Protein AF-A0A0R0AZ43-F1 (afdb_monomer)

pLDDT: mean 87.91, std 17.76, range [43.94, 98.75]

Sequence (66 aa):
MDANQIIDALGGTFAVARLCKVKPPSVSEWRRNNEIPNARLQFLRLARPDAFEGPPAAGQGVADAA

Nearest PDB structures (foldseek):
  5w8y-assembly1_A  TM=7.254E-01  e=3.622E-02  Xylella fastidiosa subsp. sandyi Ann-1
  6on0-assembly1_B  TM=7.970E-01  e=1.433E-01  Ravinvirus N15
  3bd1-assembly1_A-1  TM=8.057E-01  e=1.988E-01  Xylella fastidiosa subsp. sandyi Ann-1
  2o38-assembly1_A  TM=4.599E-01  e=2.395E+00  Rhodopseudomonas palustris CGA009

Solvent-accessible surface area (backbone atoms only — not comparable to full-atom values): 4036 Å² total; per-residue (Å²): 133,59,30,52,60,39,36,50,60,56,63,26,50,63,45,45,12,62,75,70,72,50,58,46,67,60,42,52,47,21,45,76,69,52,45,66,59,66,75,56,48,58,49,43,49,72,76,42,48,72,48,72,52,68,79,77,74,87,77,78,76,95,80,84,87,132

Mean predicted aligned error: 7.37 Å

Organism: NCBI:txid676599

Secondary structure (DSSP, 8-state):
--HHHHHHHTTHHHHHHHHHTS-HHHHHHHHHTT---HHHHHHHHHH-GGGTSPPP-S--------

Radius of gyration: 15.32 Å; Cα contacts (8 Å, |Δi|>4): 45; chains: 1; bounding box: 40×24×42 Å

Foldseek 3Di:
DFLQLLQVLCVHQVSLCVQVVHDSVVSVVCNVVRHDPPVSVVVCCVVCVVSVPPDPPPDPDPPDDD

InterPro domains:
  IPR010982 Lambda repressor-like, DNA-binding domain superfamily [G3DSA:1.10.260.40] (1-53)
  IPR010982 Lambda repressor-like, DNA-binding domain superfamily [SSF47413] (1-53)

Structure (mmCIF, N/CA/C/O backbone):
data_AF-A0A0R0AZ43-F1
#
_entry.id   AF-A0A0R0AZ43-F1
#
loop_
_atom_site.group_PDB
_atom_site.id
_atom_site.type_symbol
_atom_site.label_atom_id
_atom_site.label_alt_id
_atom_site.label_comp_id
_atom_site.label_asym_id
_atom_site.label_entity_id
_atom_site.label_seq_id
_atom_site.pdbx_PDB_ins_code
_atom_site.Cartn_x
_atom_site.Cartn_y
_atom_site.Cartn_z
_atom_site.occupancy
_atom_site.B_iso_or_equiv
_atom_site.aut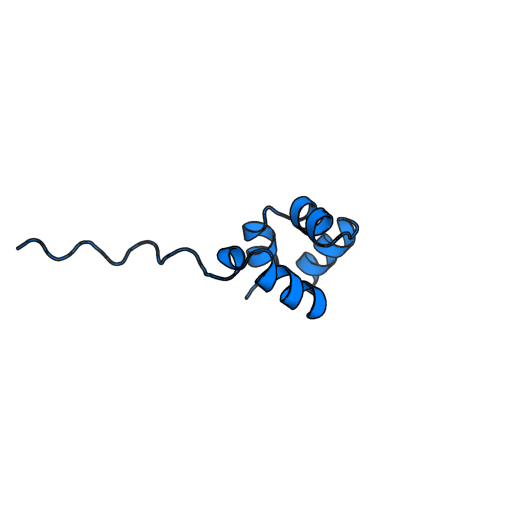h_seq_id
_atom_site.auth_comp_id
_atom_site.auth_asym_id
_atom_site.auth_atom_id
_atom_site.pdbx_PDB_model_num
ATOM 1 N N . MET A 1 1 ? -11.171 10.448 -1.290 1.00 72.19 1 MET A N 1
ATOM 2 C CA . MET A 1 1 ? -10.534 9.892 -0.080 1.00 72.19 1 MET A CA 1
ATOM 3 C C . MET A 1 1 ? -9.046 9.860 -0.359 1.00 72.19 1 MET A C 1
ATOM 5 O O . MET A 1 1 ? -8.683 9.454 -1.457 1.00 72.19 1 MET A O 1
ATOM 9 N N . ASP A 1 2 ? -8.230 10.388 0.544 1.00 92.44 2 ASP A N 1
ATOM 10 C CA . ASP A 1 2 ? -6.789 10.540 0.329 1.00 92.44 2 ASP A CA 1
ATOM 11 C C . ASP A 1 2 ? -6.083 9.170 0.330 1.00 92.44 2 ASP A C 1
ATOM 13 O O . ASP A 1 2 ? -6.404 8.299 1.149 1.00 92.44 2 ASP A O 1
ATOM 17 N N . ALA A 1 3 ? -5.143 8.954 -0.596 1.00 96.00 3 ALA A N 1
ATOM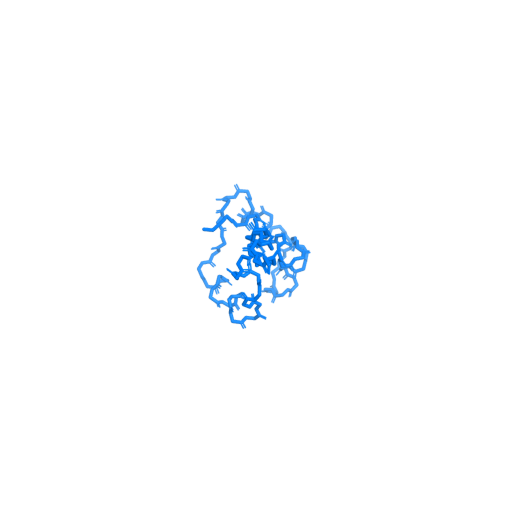 18 C CA . ALA A 1 3 ? -4.448 7.675 -0.722 1.00 96.00 3 ALA A CA 1
ATOM 19 C C . ALA A 1 3 ? -3.589 7.370 0.509 1.00 96.00 3 ALA A C 1
ATOM 21 O O . ALA A 1 3 ? -3.520 6.215 0.932 1.00 96.00 3 ALA A O 1
ATOM 22 N N . ASN A 1 4 ? -2.961 8.384 1.107 1.00 97.56 4 ASN A N 1
ATOM 23 C CA . ASN A 1 4 ? -2.164 8.216 2.316 1.00 97.56 4 ASN A CA 1
ATOM 24 C C . ASN A 1 4 ? -3.048 7.785 3.484 1.00 97.56 4 ASN A C 1
ATOM 26 O O . ASN A 1 4 ? -2.715 6.800 4.132 1.00 97.56 4 ASN A O 1
ATOM 30 N N . GLN A 1 5 ? -4.208 8.425 3.673 1.00 96.19 5 GLN A N 1
ATOM 31 C CA . GLN A 1 5 ? -5.160 8.047 4.727 1.00 96.19 5 GLN A CA 1
ATOM 32 C C . GLN A 1 5 ? -5.616 6.588 4.601 1.00 96.19 5 GLN A C 1
ATOM 34 O O . GLN A 1 5 ? -5.596 5.849 5.583 1.00 96.19 5 GLN A O 1
ATOM 39 N N . ILE A 1 6 ? -5.976 6.153 3.388 1.00 96.12 6 ILE A N 1
ATOM 40 C CA . ILE A 1 6 ? -6.357 4.755 3.133 1.00 96.12 6 I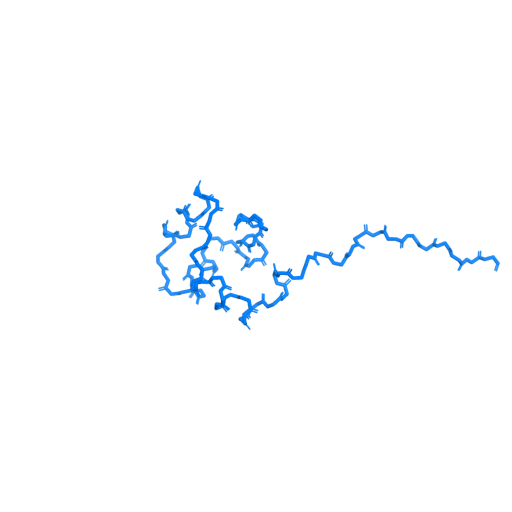LE A CA 1
ATOM 41 C C . ILE A 1 6 ? -5.181 3.818 3.433 1.00 96.12 6 ILE A C 1
ATOM 43 O O . ILE A 1 6 ? -5.348 2.794 4.091 1.00 96.12 6 ILE A O 1
ATOM 47 N N . ILE A 1 7 ? -3.976 4.153 2.963 1.00 97.62 7 ILE A N 1
ATOM 48 C CA . ILE A 1 7 ? -2.790 3.315 3.175 1.00 97.62 7 ILE A CA 1
ATOM 49 C C . ILE A 1 7 ? -2.440 3.228 4.665 1.00 97.62 7 ILE A C 1
ATOM 51 O O . ILE A 1 7 ? -2.077 2.147 5.123 1.00 97.62 7 ILE A O 1
ATOM 55 N N . ASP A 1 8 ? -2.568 4.316 5.424 1.00 97.50 8 ASP A N 1
ATOM 56 C CA . ASP A 1 8 ? -2.359 4.334 6.875 1.00 97.50 8 ASP A CA 1
ATOM 57 C C . ASP A 1 8 ? -3.398 3.478 7.609 1.00 97.50 8 ASP A C 1
ATOM 59 O O . ASP A 1 8 ? -3.016 2.616 8.402 1.00 97.50 8 ASP A O 1
ATOM 63 N N . ALA A 1 9 ? -4.684 3.609 7.269 1.00 96.00 9 ALA A N 1
ATOM 64 C CA . ALA A 1 9 ? -5.758 2.786 7.838 1.00 96.00 9 ALA A CA 1
ATOM 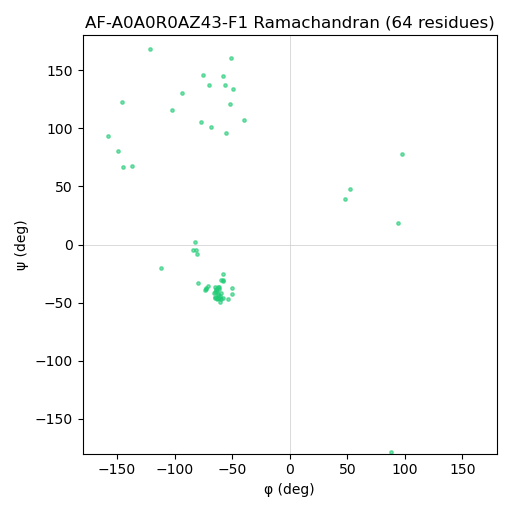65 C C . ALA A 1 9 ? -5.565 1.279 7.563 1.00 96.00 9 ALA A C 1
ATOM 67 O O . ALA A 1 9 ? -5.927 0.423 8.370 1.00 96.00 9 ALA A O 1
ATOM 68 N N . LEU A 1 10 ? -4.930 0.940 6.440 1.00 96.56 10 LEU A N 1
ATOM 69 C CA . LEU A 1 10 ? -4.597 -0.435 6.062 1.00 96.56 10 LEU A CA 1
ATOM 70 C C . LEU A 1 10 ? -3.307 -0.973 6.714 1.00 96.56 10 LEU A C 1
ATOM 72 O O . LEU A 1 10 ? -2.924 -2.116 6.446 1.00 96.56 10 LEU A O 1
ATOM 76 N N . GLY A 1 11 ? -2.641 -0.191 7.569 1.00 97.00 11 GLY A N 1
ATOM 77 C CA . GLY A 1 11 ? -1.416 -0.589 8.275 1.00 97.00 11 GLY A CA 1
ATOM 78 C C . GLY A 1 11 ? -0.116 -0.187 7.571 1.00 97.00 11 GLY A C 1
ATOM 79 O O . GLY A 1 11 ? 0.946 -0.746 7.850 1.00 97.00 11 GLY A O 1
ATOM 80 N N . GLY A 1 12 ? -0.182 0.763 6.640 1.00 98.12 12 GLY A N 1
ATOM 81 C CA . GLY A 1 12 ? 0.975 1.378 6.000 1.00 98.12 12 GLY A CA 1
ATOM 82 C C . GLY A 1 12 ? 1.498 0.652 4.755 1.00 98.12 12 GLY A C 1
ATOM 83 O O . GLY A 1 12 ? 0.983 -0.372 4.299 1.00 98.12 12 GLY A O 1
ATOM 84 N N . THR A 1 13 ? 2.573 1.206 4.186 1.00 98.69 13 THR A N 1
ATOM 85 C CA . THR A 1 13 ? 3.126 0.833 2.870 1.00 98.69 13 THR A CA 1
ATOM 86 C C . THR A 1 13 ? 3.418 -0.663 2.728 1.00 98.69 13 THR A C 1
ATOM 88 O O . THR A 1 13 ? 3.035 -1.277 1.733 1.00 98.69 13 THR A O 1
ATOM 91 N N . PHE A 1 14 ? 4.072 -1.277 3.717 1.00 98.69 14 PHE A N 1
ATOM 92 C CA . PHE A 1 14 ? 4.445 -2.696 3.655 1.00 98.69 14 PHE A CA 1
ATOM 93 C C . PHE A 1 14 ? 3.242 -3.633 3.811 1.00 98.69 14 PHE A C 1
ATOM 95 O O . PHE A 1 14 ? 3.175 -4.656 3.125 1.00 98.69 14 PHE A O 1
ATOM 102 N N . ALA A 1 15 ? 2.277 -3.280 4.667 1.00 98.44 15 ALA A N 1
ATOM 103 C CA . ALA A 1 15 ? 1.056 -4.061 4.847 1.00 98.44 15 ALA A CA 1
ATOM 104 C C . ALA A 1 15 ? 0.237 -4.093 3.550 1.00 98.44 15 ALA A C 1
ATOM 106 O O . ALA A 1 15 ? -0.129 -5.173 3.076 1.00 98.44 15 ALA A O 1
ATOM 107 N N . VAL A 1 16 ? 0.049 -2.927 2.925 1.00 98.56 16 VAL A N 1
ATOM 108 C CA . VAL A 1 16 ? -0.646 -2.798 1.637 1.00 98.56 16 VAL A CA 1
ATOM 109 C C . VAL A 1 16 ? 0.115 -3.503 0.514 1.00 98.56 16 VAL A C 1
ATOM 111 O O . VAL A 1 16 ? -0.501 -4.195 -0.296 1.00 98.56 16 VAL A O 1
ATOM 114 N N . ALA A 1 17 ? 1.447 -3.401 0.471 1.00 98.75 17 ALA A N 1
ATOM 115 C CA . ALA A 1 17 ? 2.257 -4.086 -0.537 1.00 98.75 17 ALA A CA 1
ATOM 116 C C . ALA A 1 17 ? 2.087 -5.612 -0.462 1.00 98.75 17 ALA A C 1
ATOM 118 O O . ALA A 1 17 ? 1.860 -6.263 -1.486 1.00 98.75 17 ALA A O 1
ATOM 119 N N . ARG A 1 18 ? 2.108 -6.172 0.756 1.00 98.62 18 ARG A N 1
ATOM 120 C CA . ARG A 1 18 ? 1.855 -7.597 1.005 1.00 98.62 18 ARG A CA 1
ATOM 121 C C . ARG A 1 18 ? 0.435 -7.999 0.604 1.00 98.62 18 ARG A C 1
ATOM 123 O O . ARG A 1 18 ? 0.271 -9.005 -0.083 1.00 98.62 18 ARG A O 1
ATOM 130 N N . LEU A 1 19 ? -0.569 -7.206 0.983 1.00 98.00 19 LEU A N 1
ATOM 131 C CA . LEU A 1 19 ? -1.979 -7.468 0.675 1.00 98.00 19 LEU A CA 1
ATOM 132 C C . LEU A 1 19 ? -2.243 -7.470 -0.839 1.00 98.00 19 LEU A C 1
ATOM 134 O O . LEU A 1 19 ? -2.897 -8.369 -1.362 1.00 98.00 19 LEU A O 1
ATOM 138 N N . CYS A 1 20 ? -1.674 -6.502 -1.558 1.00 98.06 20 CYS A N 1
ATOM 139 C CA . CYS A 1 20 ? -1.822 -6.357 -3.007 1.00 98.06 20 CYS A CA 1
ATOM 140 C C . CYS A 1 20 ? -0.846 -7.220 -3.825 1.00 98.06 20 CYS A C 1
ATOM 142 O O . CYS A 1 20 ? -0.946 -7.231 -5.056 1.00 98.06 20 CYS A O 1
ATOM 144 N N . LYS A 1 21 ? 0.091 -7.926 -3.178 1.00 98.19 21 LYS A N 1
ATOM 145 C CA . LYS A 1 21 ? 1.178 -8.683 -3.824 1.00 98.19 21 LYS A CA 1
ATOM 146 C C . LYS A 1 21 ? 1.982 -7.832 -4.819 1.00 98.19 21 LYS A C 1
ATOM 148 O O . LYS A 1 21 ? 2.228 -8.236 -5.953 1.00 98.19 21 LYS A O 1
ATOM 153 N N . VAL A 1 22 ? 2.373 -6.633 -4.394 1.00 98.50 22 VAL A N 1
ATOM 154 C CA . VAL A 1 22 ? 3.246 -5.717 -5.148 1.00 98.50 22 VAL A CA 1
ATOM 155 C C . VAL A 1 22 ? 4.497 -5.399 -4.337 1.00 98.50 22 VAL A C 1
ATOM 157 O O . VAL A 1 22 ? 4.571 -5.692 -3.144 1.00 98.50 22 VAL A O 1
ATOM 160 N N . LYS A 1 23 ? 5.500 -4.787 -4.967 1.00 98.69 23 LYS A N 1
ATOM 161 C CA . LYS A 1 23 ? 6.688 -4.330 -4.239 1.00 98.69 23 LYS A CA 1
ATOM 162 C C . LYS A 1 23 ? 6.348 -3.058 -3.436 1.00 98.69 23 LYS A C 1
ATOM 164 O O . LYS A 1 23 ? 5.592 -2.228 -3.944 1.00 98.69 23 LYS A O 1
ATOM 169 N N . PRO A 1 24 ? 6.935 -2.842 -2.242 1.00 98.75 24 PRO A N 1
ATOM 170 C CA . PRO A 1 24 ? 6.717 -1.623 -1.457 1.00 98.75 24 PRO A CA 1
ATOM 171 C C . PRO A 1 24 ? 6.897 -0.300 -2.228 1.00 98.75 24 PRO A C 1
ATOM 173 O O . PRO A 1 24 ? 6.068 0.586 -2.031 1.00 98.75 24 PRO A O 1
ATOM 176 N N . PRO A 1 25 ? 7.864 -0.156 -3.165 1.00 98.75 25 PRO A N 1
ATOM 177 C CA . PRO A 1 25 ? 7.990 1.059 -3.972 1.00 98.75 25 PRO A CA 1
ATOM 178 C C . PRO A 1 25 ? 6.750 1.416 -4.797 1.00 98.75 25 PRO A C 1
ATOM 180 O O . PRO A 1 25 ? 6.491 2.599 -4.977 1.00 98.75 25 PRO A O 1
ATOM 183 N N . SER A 1 26 ? 5.951 0.436 -5.243 1.00 98.75 26 SER A N 1
ATOM 184 C CA . SER A 1 26 ? 4.683 0.719 -5.930 1.00 98.75 26 SER A CA 1
ATOM 185 C C . SER A 1 26 ? 3.715 1.459 -5.008 1.00 98.75 26 SER A C 1
ATOM 187 O O . SER A 1 26 ? 3.102 2.434 -5.413 1.00 98.75 26 SER A O 1
ATOM 189 N N . VAL A 1 27 ? 3.620 1.046 -3.742 1.00 98.69 27 VAL A N 1
ATOM 190 C CA . VAL A 1 27 ? 2.751 1.711 -2.761 1.00 98.69 27 VAL A CA 1
ATOM 191 C C . VAL A 1 27 ? 3.308 3.083 -2.368 1.00 98.69 27 VAL A C 1
ATOM 193 O O . VAL A 1 27 ? 2.543 4.029 -2.198 1.00 98.69 27 VAL A O 1
ATOM 196 N N . SER A 1 28 ? 4.634 3.230 -2.280 1.00 98.62 28 SER A N 1
ATOM 197 C CA . SER A 1 28 ? 5.268 4.544 -2.091 1.00 98.62 28 SER A CA 1
ATOM 198 C C . SER A 1 28 ? 4.982 5.502 -3.252 1.00 98.62 28 SER A C 1
ATOM 200 O O . SER A 1 28 ? 4.783 6.693 -3.028 1.00 98.62 28 SER A O 1
ATOM 202 N N . GLU A 1 29 ? 4.932 4.999 -4.485 1.00 98.75 29 GLU A N 1
ATOM 203 C CA . GLU A 1 29 ? 4.530 5.788 -5.649 1.00 98.75 29 GLU A CA 1
ATOM 204 C C . GLU A 1 29 ? 3.059 6.208 -5.567 1.00 98.75 29 GLU A C 1
ATOM 206 O O . GLU A 1 29 ? 2.760 7.373 -5.808 1.00 98.75 29 GLU A O 1
ATOM 211 N N . TRP A 1 30 ? 2.158 5.321 -5.131 1.00 98.50 30 TRP A N 1
ATOM 212 C CA . TRP A 1 30 ? 0.747 5.669 -4.907 1.00 98.50 30 TRP A CA 1
ATOM 213 C C . TRP A 1 30 ? 0.591 6.786 -3.876 1.00 98.50 30 TRP A C 1
ATOM 215 O O . TRP A 1 30 ? -0.179 7.717 -4.085 1.00 98.50 30 TRP A O 1
ATOM 225 N N . ARG A 1 31 ? 1.365 6.733 -2.784 1.00 98.25 31 ARG A N 1
ATOM 226 C CA . ARG A 1 31 ? 1.416 7.810 -1.783 1.00 98.25 31 ARG A CA 1
ATOM 227 C C . ARG A 1 31 ? 1.878 9.130 -2.380 1.00 98.25 31 ARG A C 1
ATOM 229 O O . ARG A 1 31 ? 1.233 10.152 -2.172 1.00 98.25 31 ARG A O 1
ATOM 236 N N . ARG A 1 32 ? 2.988 9.102 -3.125 1.00 98.38 32 ARG A N 1
ATOM 237 C CA . ARG A 1 32 ? 3.578 10.296 -3.745 1.00 98.38 32 ARG A CA 1
ATOM 238 C C . ARG A 1 32 ? 2.641 10.932 -4.768 1.00 98.38 32 ARG A C 1
ATOM 240 O O . ARG A 1 32 ? 2.537 12.150 -4.807 1.00 98.38 32 ARG A O 1
ATOM 247 N N . ASN A 1 33 ? 1.959 10.111 -5.559 1.00 98.00 33 ASN A N 1
ATOM 248 C CA . ASN A 1 33 ? 0.996 10.569 -6.558 1.00 98.00 33 ASN A CA 1
ATOM 249 C C . ASN A 1 33 ? -0.380 10.872 -5.937 1.00 98.00 33 ASN A C 1
ATOM 251 O O . ASN A 1 33 ? -1.275 11.341 -6.628 1.00 98.00 33 ASN A O 1
ATOM 255 N N . ASN A 1 34 ? -0.543 10.591 -4.641 1.00 97.62 34 ASN A N 1
ATOM 256 C CA . ASN A 1 34 ? -1.805 10.607 -3.912 1.00 97.62 34 ASN A CA 1
ATOM 257 C C . ASN A 1 34 ? -2.945 9.861 -4.634 1.00 97.62 34 ASN A C 1
ATOM 259 O O . ASN A 1 34 ? -4.097 10.293 -4.634 1.00 97.62 34 ASN A O 1
ATOM 263 N N . GLU A 1 35 ? -2.622 8.729 -5.259 1.00 97.94 35 GLU A N 1
ATOM 264 C CA . GLU A 1 35 ? -3.552 7.967 -6.086 1.00 97.94 35 GLU A CA 1
ATOM 265 C C . GLU A 1 35 ? -3.281 6.462 -5.970 1.00 97.94 35 GLU A C 1
ATOM 267 O O . GLU A 1 35 ? -2.190 5.976 -6.269 1.00 97.94 35 GLU A O 1
ATOM 272 N N . ILE A 1 36 ? -4.301 5.703 -5.558 1.00 98.00 36 ILE A N 1
ATOM 273 C CA . ILE A 1 36 ? -4.289 4.236 -5.602 1.00 98.00 36 ILE A CA 1
ATOM 274 C C . ILE A 1 36 ? -4.935 3.807 -6.929 1.00 98.00 36 ILE A C 1
ATOM 276 O O . ILE A 1 36 ? -6.045 4.249 -7.218 1.00 98.00 36 ILE A O 1
ATOM 280 N N . PRO A 1 37 ? -4.324 2.907 -7.723 1.00 98.06 37 PRO A N 1
ATOM 281 C CA . PRO A 1 37 ? -4.932 2.442 -8.968 1.00 98.06 37 PRO A CA 1
ATOM 282 C C . PRO A 1 37 ? -6.332 1.851 -8.747 1.00 98.06 37 PRO A C 1
ATOM 284 O O . PRO A 1 37 ? -6.521 1.040 -7.837 1.00 98.06 37 PRO A O 1
ATOM 287 N N . ASN A 1 38 ? -7.296 2.176 -9.615 1.00 97.69 38 ASN A N 1
ATOM 288 C CA . ASN A 1 38 ? -8.704 1.769 -9.468 1.00 97.69 38 ASN A CA 1
ATOM 289 C C . ASN A 1 38 ? -8.899 0.265 -9.202 1.00 97.69 38 ASN A C 1
ATOM 291 O O . ASN A 1 38 ? -9.673 -0.111 -8.324 1.00 97.69 38 ASN A O 1
ATOM 295 N N . ALA A 1 39 ? -8.160 -0.603 -9.899 1.00 97.06 39 ALA A N 1
ATOM 296 C CA . ALA A 1 39 ? -8.223 -2.051 -9.677 1.00 97.06 39 ALA A CA 1
ATOM 297 C C . ALA A 1 39 ? -7.792 -2.454 -8.252 1.00 97.06 39 ALA A C 1
ATOM 299 O O . ALA A 1 39 ? -8.370 -3.359 -7.650 1.00 97.06 39 ALA A O 1
ATOM 300 N N . ARG A 1 40 ? -6.796 -1.763 -7.681 1.00 98.06 40 ARG A N 1
ATOM 301 C CA . ARG A 1 40 ? -6.361 -1.973 -6.292 1.00 98.06 40 ARG A CA 1
ATOM 302 C C . ARG A 1 40 ? -7.382 -1.424 -5.311 1.00 98.06 40 ARG A C 1
ATOM 304 O O . ARG A 1 40 ? -7.660 -2.085 -4.323 1.00 98.06 40 ARG A O 1
ATOM 311 N N . LEU A 1 41 ? -7.994 -0.286 -5.615 1.00 97.00 41 LEU A N 1
ATOM 312 C CA . LEU A 1 41 ? -9.067 0.299 -4.811 1.00 97.00 41 LEU A CA 1
ATOM 313 C C . LEU A 1 41 ? -10.286 -0.631 -4.700 1.00 97.00 41 LEU A C 1
ATOM 315 O O . LEU A 1 41 ? -10.774 -0.858 -3.596 1.00 97.00 41 LEU A O 1
ATOM 319 N N . GLN A 1 42 ? -10.733 -1.224 -5.813 1.00 97.31 42 GLN A N 1
ATOM 320 C CA . GLN A 1 42 ? -11.832 -2.202 -5.819 1.00 97.31 42 GLN A CA 1
ATOM 321 C C . GLN A 1 42 ? -11.509 -3.424 -4.951 1.00 97.31 42 GLN A C 1
ATOM 323 O O . GLN A 1 42 ? -12.311 -3.816 -4.107 1.00 97.31 42 GLN A O 1
ATOM 328 N N . PHE A 1 43 ? -10.308 -3.984 -5.108 1.00 97.88 43 PHE A N 1
ATOM 329 C CA . PHE A 1 43 ? -9.848 -5.105 -4.291 1.00 97.88 43 PHE A CA 1
ATOM 330 C C . PHE A 1 43 ? -9.757 -4.750 -2.798 1.00 97.88 43 PHE A C 1
ATOM 332 O O . PHE A 1 43 ? -10.240 -5.505 -1.958 1.00 97.88 43 PHE A O 1
ATOM 339 N N . LEU A 1 44 ? -9.172 -3.598 -2.456 1.00 97.12 44 LEU A N 1
ATOM 340 C CA . LEU A 1 44 ? -8.991 -3.168 -1.068 1.00 97.12 44 LEU A CA 1
ATOM 341 C C . LEU A 1 44 ? -10.327 -2.930 -0.358 1.00 97.12 44 LEU A C 1
ATOM 343 O O . LEU A 1 44 ? -10.453 -3.317 0.799 1.00 97.12 44 LEU A O 1
ATOM 347 N N . ARG A 1 45 ? -11.332 -2.374 -1.047 1.00 96.00 45 ARG A N 1
ATOM 348 C CA . ARG A 1 45 ? -12.688 -2.206 -0.495 1.00 96.00 45 ARG A CA 1
ATOM 349 C C . ARG A 1 45 ? -13.348 -3.533 -0.139 1.00 96.00 45 ARG A C 1
ATOM 351 O O . ARG A 1 45 ? -14.028 -3.616 0.873 1.00 96.00 45 ARG A O 1
ATOM 358 N N . LEU A 1 46 ? -13.134 -4.564 -0.954 1.00 96.50 46 LEU A N 1
ATOM 359 C CA . LEU A 1 46 ? -13.649 -5.907 -0.679 1.00 96.50 46 LEU A CA 1
ATOM 360 C C . LEU A 1 46 ? -12.876 -6.594 0.455 1.00 96.50 46 LEU A C 1
ATOM 362 O O . LEU A 1 46 ? -13.471 -7.292 1.267 1.00 96.50 46 LEU A O 1
ATOM 366 N N . ALA A 1 47 ? -11.555 -6.41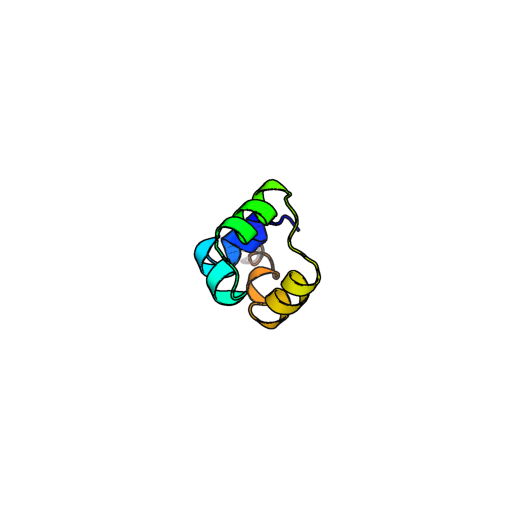0 0.507 1.00 96.38 47 ALA A N 1
ATOM 367 C CA . ALA A 1 47 ? -10.695 -7.089 1.475 1.00 96.38 47 ALA A CA 1
ATOM 368 C C . ALA A 1 47 ? -10.715 -6.452 2.875 1.00 96.38 47 ALA A C 1
ATOM 370 O O . ALA A 1 47 ? -10.511 -7.156 3.863 1.00 96.38 47 ALA A O 1
ATOM 371 N N . ARG A 1 48 ? -10.881 -5.127 2.957 1.00 95.19 48 A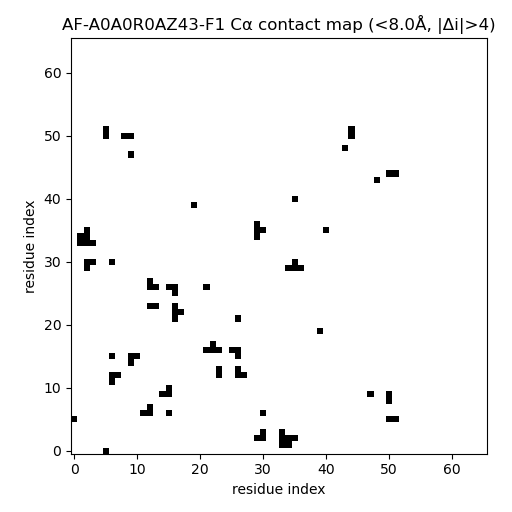RG A N 1
ATOM 372 C CA . ARG A 1 48 ? -10.798 -4.316 4.182 1.00 95.19 48 ARG A CA 1
ATOM 373 C C . ARG A 1 48 ? -11.800 -3.154 4.130 1.00 95.19 48 ARG A C 1
ATOM 375 O O . ARG A 1 48 ? -11.378 -2.001 4.021 1.00 95.19 48 ARG A O 1
ATOM 382 N N . PRO A 1 49 ? -13.116 -3.431 4.153 1.00 94.44 49 PRO A N 1
ATOM 383 C CA . PRO A 1 49 ? -14.143 -2.383 4.123 1.00 94.44 49 PRO A CA 1
ATOM 384 C C . PRO A 1 49 ? -14.006 -1.396 5.295 1.00 94.44 49 PRO A C 1
ATOM 386 O O . PRO A 1 49 ? -14.209 -0.197 5.119 1.00 94.44 49 PRO A O 1
ATOM 389 N N . ASP A 1 50 ? -13.522 -1.879 6.442 1.00 91.31 50 ASP A N 1
ATOM 390 C CA . ASP A 1 50 ? -13.246 -1.108 7.658 1.00 91.31 50 ASP A CA 1
ATOM 391 C C . ASP A 1 50 ? -12.246 0.043 7.459 1.00 91.31 50 ASP A C 1
ATOM 393 O O . ASP A 1 50 ? -12.289 1.031 8.180 1.00 91.31 50 ASP A O 1
ATOM 397 N N . ALA A 1 51 ? -11.360 -0.040 6.461 1.00 91.44 51 ALA A N 1
ATOM 398 C CA . ALA A 1 51 ? -10.424 1.041 6.149 1.00 91.44 51 ALA A CA 1
ATOM 399 C C . ALA A 1 51 ? -11.051 2.179 5.314 1.00 91.44 51 ALA A C 1
ATOM 401 O O . ALA A 1 51 ? -10.401 3.200 5.077 1.00 91.44 51 ALA A O 1
ATOM 402 N N . PHE A 1 52 ? -12.283 1.995 4.828 1.00 89.94 52 PHE A N 1
ATOM 403 C CA . PHE A 1 52 ? -13.021 2.958 3.999 1.00 89.94 52 PHE A CA 1
ATOM 404 C C . PHE A 1 52 ? -14.236 3.552 4.712 1.00 89.94 52 PHE A C 1
ATOM 406 O O . PHE A 1 52 ? -14.715 4.621 4.332 1.00 89.94 52 PHE A O 1
ATOM 413 N N . GLU A 1 53 ? -14.716 2.878 5.747 1.00 82.31 53 GLU A N 1
ATOM 414 C CA . GLU A 1 53 ? -15.643 3.422 6.723 1.00 82.31 53 GLU A CA 1
ATOM 415 C C . GLU A 1 53 ? -14.802 4.307 7.650 1.00 82.31 53 GLU A C 1
ATOM 417 O O . GLU A 1 53 ? -13.972 3.814 8.404 1.00 82.31 53 GLU A O 1
ATOM 422 N N . GLY A 1 54 ? -14.900 5.635 7.511 1.00 67.00 54 GLY A N 1
ATOM 423 C CA . GLY A 1 54 ? -14.141 6.562 8.359 1.00 67.00 54 GLY A CA 1
ATOM 424 C C . GLY A 1 54 ? -14.316 6.236 9.851 1.00 67.00 54 GLY A C 1
ATOM 425 O O . GLY A 1 54 ? -15.282 5.559 10.209 1.00 67.00 54 GLY A O 1
ATOM 426 N N . PRO A 1 55 ? -13.416 6.704 10.739 1.00 59.22 55 PRO A N 1
ATOM 427 C CA . PRO A 1 55 ? -13.571 6.450 12.168 1.00 59.22 55 PRO A CA 1
ATOM 428 C C . PRO A 1 55 ? -15.001 6.819 12.588 1.00 59.22 55 PRO A C 1
ATOM 430 O O . PRO A 1 55 ? -15.477 7.878 12.156 1.00 59.22 55 PRO A O 1
ATOM 433 N N . PRO A 1 56 ? -15.702 5.973 13.373 1.00 50.91 56 PRO A N 1
ATOM 434 C CA . PRO A 1 56 ? -17.016 6.334 13.886 1.00 50.91 56 PRO A CA 1
ATOM 435 C C . PRO A 1 56 ? -16.854 7.697 14.545 1.00 50.91 56 PRO A C 1
ATOM 437 O O . PRO A 1 56 ? -15.960 7.857 15.377 1.00 50.91 56 PRO A O 1
ATOM 440 N N . ALA A 1 57 ? -17.618 8.682 14.062 1.00 53.12 57 ALA A 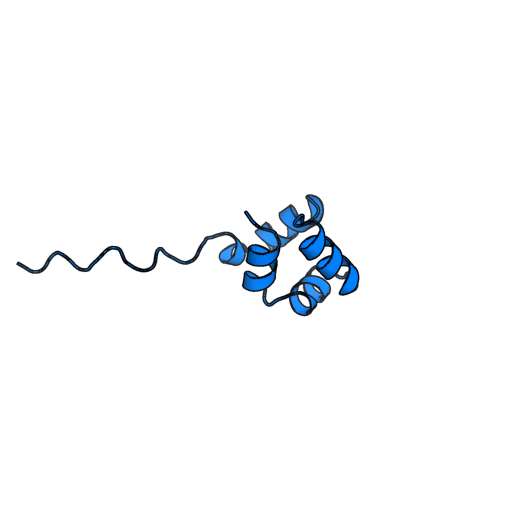N 1
ATOM 441 C CA . ALA A 1 57 ? -17.467 10.089 14.401 1.00 53.12 57 ALA A CA 1
ATOM 442 C C . ALA A 1 57 ? -17.146 10.241 15.893 1.00 53.12 57 ALA A C 1
ATOM 444 O O . ALA A 1 57 ? -17.988 9.982 16.753 1.00 53.12 57 ALA A O 1
ATOM 445 N N . ALA A 1 58 ? -15.899 10.590 16.209 1.00 55.03 58 ALA A N 1
ATOM 446 C CA . ALA A 1 58 ? -15.502 10.823 17.582 1.00 55.03 58 ALA A CA 1
ATOM 447 C C . ALA A 1 58 ? -16.218 12.096 18.054 1.00 55.03 58 ALA A C 1
ATOM 449 O O . ALA A 1 58 ? -15.812 13.202 17.709 1.00 55.03 58 ALA A O 1
ATOM 450 N N . GLY A 1 59 ? -17.300 11.917 18.817 1.00 55.47 59 GLY A N 1
ATOM 451 C CA . GLY A 1 59 ? -17.974 12.974 19.570 1.00 55.47 59 GLY A CA 1
ATOM 452 C C . GLY A 1 59 ? -19.205 13.593 18.905 1.00 55.47 59 GLY A C 1
ATOM 453 O O . GLY A 1 59 ? -19.169 14.743 18.480 1.00 55.47 59 GLY A O 1
ATOM 454 N N . GLN A 1 60 ? -20.341 12.895 18.951 1.00 52.75 60 GLN A N 1
ATOM 455 C CA . GLN A 1 60 ? -21.620 13.555 19.229 1.00 52.75 60 GLN A CA 1
ATOM 456 C C . GLN A 1 60 ? -21.959 13.260 20.687 1.00 52.75 60 GLN A C 1
ATOM 458 O O . GLN A 1 60 ? -22.029 12.105 21.102 1.00 52.75 60 GLN A O 1
ATOM 463 N N . GLY A 1 61 ? -21.997 14.333 21.475 1.00 44.50 61 GLY A N 1
ATOM 464 C CA . GLY A 1 61 ? -21.987 14.299 22.926 1.00 44.50 61 GLY A CA 1
ATOM 465 C C . GLY A 1 61 ? -23.136 13.498 23.523 1.00 44.50 61 GLY A C 1
ATOM 466 O O . GLY A 1 61 ? -24.269 13.531 23.053 1.00 44.50 61 GLY A O 1
ATOM 467 N N . VAL A 1 62 ? -22.813 12.836 24.627 1.00 54.34 62 VAL A N 1
ATOM 468 C CA . VAL A 1 62 ? -23.765 12.530 25.688 1.00 54.34 62 VAL A CA 1
ATOM 469 C C . VAL A 1 62 ? -24.404 13.842 26.154 1.00 54.34 62 VAL A C 1
ATOM 471 O O . VAL 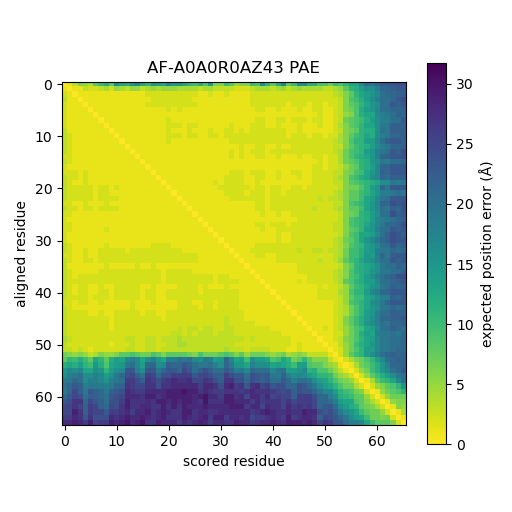A 1 62 ? -23.837 14.587 26.945 1.00 54.34 62 VAL A O 1
ATOM 474 N N . ALA A 1 63 ? -25.569 14.154 25.602 1.00 54.00 63 ALA A N 1
ATOM 475 C CA . ALA A 1 63 ? -26.458 15.196 26.086 1.00 54.00 63 ALA A CA 1
ATOM 476 C C . ALA A 1 63 ? -27.8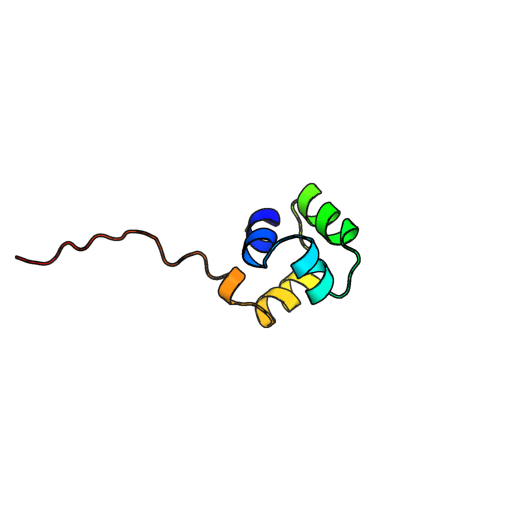86 14.650 26.044 1.00 54.00 63 ALA A C 1
ATOM 478 O O . ALA A 1 63 ? -28.692 15.074 25.230 1.00 54.00 63 ALA A O 1
ATOM 479 N N . ASP A 1 64 ? -28.162 13.665 26.896 1.00 49.78 64 ASP A N 1
ATOM 480 C CA . ASP A 1 64 ? -29.499 13.499 27.462 1.00 49.78 64 ASP A CA 1
ATOM 481 C C . ASP A 1 64 ? -29.403 12.701 28.767 1.00 49.78 64 ASP A C 1
ATOM 483 O O . ASP A 1 64 ? -29.330 11.473 28.792 1.00 49.78 64 ASP A O 1
ATOM 487 N N . ALA A 1 65 ? -29.297 13.445 29.862 1.00 43.94 65 ALA A N 1
ATOM 488 C CA . ALA A 1 65 ? -29.591 12.991 31.212 1.00 43.94 65 ALA A CA 1
ATOM 489 C C . ALA A 1 65 ? -30.086 14.227 31.975 1.00 43.94 65 ALA A C 1
ATOM 491 O O . ALA A 1 65 ? -29.310 14.923 32.633 1.00 43.94 65 ALA A O 1
ATOM 492 N N . ALA A 1 66 ? -31.364 14.538 31.755 1.00 53.03 66 ALA A N 1
ATOM 493 C CA . ALA A 1 66 ? -32.178 15.396 32.608 1.00 53.03 66 ALA A CA 1
ATOM 494 C C . ALA A 1 66 ? -32.905 14.534 33.648 1.00 53.03 66 ALA A C 1
ATOM 496 O O . ALA A 1 66 ? -33.273 13.386 33.300 1.00 53.03 66 ALA A O 1
#